Protein AF-A0A3C1DL23-F1 (afdb_monomer_lite)

Foldseek 3Di:
DCLVVQVVQVCVVVVADWAWDWADDPDPDIDIARIAGPVRQETEHEDEAEAADDDCSVVVQVVLLVSQLVSCVVVVNHAAEYEYAYPRHCCNQCDPDPNVVVCVVSRYHYHYDPDDPVSVVVSVVVVVVVVD

Sequence (132 aa):
MVEPLVLAQVARHVGLPLGPMKLPFGDASRVEVDGGAADFSIFVEVFAHQGSLRGGQVHKVARDALKLITLRRFHADARLILAFADSGAVTGVLGDAWLAEALRLWGVEVFVADLDDETRALLVSAQRRQYR

pLDDT: mean 86.86, std 11.76, range [46.72, 98.5]

Secondary structure (DSSP, 8-state):
--HHHHHHHHHHHHTS--EE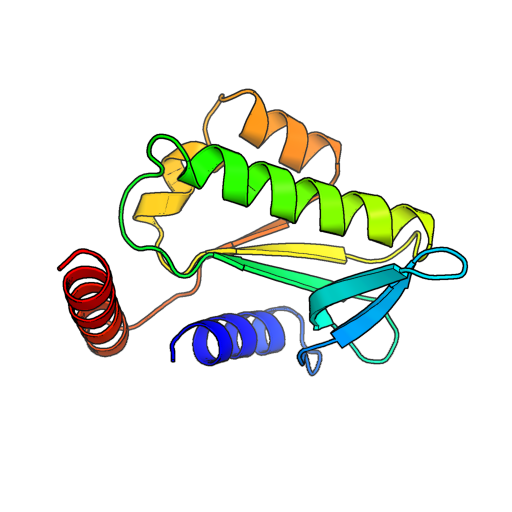EEEEETTTEEEEEEEE-TTSSEEEEEE---SS--THHHHHHHHHHHHHHHHTTTSTT-EEEEEES-HHHHHHHHSSSHHHHHHHHTTEEEEE----HHHHHHHHHHHHHHT-

Structure (mmCIF, N/CA/C/O backbone):
data_AF-A0A3C1DL23-F1
#
_entry.id   AF-A0A3C1DL23-F1
#
loop_
_atom_site.group_PDB
_atom_site.id
_atom_site.type_symbol
_atom_site.label_atom_id
_atom_site.label_alt_id
_atom_site.label_comp_id
_atom_site.label_asym_id
_atom_site.label_entity_id
_atom_site.label_seq_id
_atom_site.pdbx_PDB_ins_code
_atom_site.Cartn_x
_atom_site.Cartn_y
_atom_site.Cartn_z
_atom_site.occupancy
_atom_site.B_iso_or_equiv
_atom_site.auth_seq_id
_atom_site.auth_comp_id
_atom_site.auth_asym_id
_atom_site.auth_atom_id
_atom_site.pdbx_PDB_model_num
ATOM 1 N N . MET A 1 1 ? 3.390 -9.143 16.870 1.00 63.69 1 MET A N 1
ATOM 2 C CA . MET A 1 1 ? 3.729 -8.212 15.768 1.00 63.69 1 MET A CA 1
ATOM 3 C C . MET A 1 1 ? 2.511 -8.126 14.872 1.00 63.69 1 MET A C 1
ATOM 5 O O . MET A 1 1 ? 1.933 -9.172 14.616 1.00 63.69 1 MET A O 1
ATOM 9 N N . VAL A 1 2 ? 2.080 -6.933 14.466 1.00 75.19 2 VAL A N 1
ATOM 10 C CA . VAL A 1 2 ? 0.782 -6.758 13.782 1.00 75.19 2 VAL A CA 1
ATOM 11 C C . VAL A 1 2 ? 0.911 -6.650 12.269 1.00 75.19 2 VAL A C 1
ATOM 13 O O . VAL A 1 2 ? -0.000 -7.068 11.564 1.00 75.19 2 VAL A O 1
ATOM 16 N N . GLU A 1 3 ? 2.056 -6.197 11.758 1.00 86.81 3 GLU A N 1
ATOM 17 C CA . GLU A 1 3 ? 2.306 -6.152 10.312 1.00 86.81 3 GLU A CA 1
ATOM 18 C C . GLU A 1 3 ? 2.056 -7.512 9.627 1.00 86.81 3 GLU A C 1
ATOM 20 O O . GLU A 1 3 ? 1.324 -7.528 8.639 1.00 86.81 3 GLU A O 1
ATOM 25 N N . PRO A 1 4 ? 2.493 -8.669 10.181 1.00 89.88 4 PRO A N 1
ATOM 26 C CA . PRO A 1 4 ? 2.158 -9.972 9.601 1.00 89.88 4 PRO A CA 1
ATOM 27 C C . PRO A 1 4 ? 0.658 -10.301 9.608 1.00 89.88 4 PRO A C 1
ATOM 29 O O . PRO A 1 4 ? 0.184 -10.986 8.706 1.00 89.88 4 PRO A O 1
ATOM 32 N N . LEU A 1 5 ? -0.102 -9.825 10.603 1.00 90.12 5 LEU A N 1
ATOM 33 C CA . LEU A 1 5 ? -1.550 -10.056 10.681 1.00 90.12 5 LEU A CA 1
ATOM 34 C C . LEU A 1 5 ? -2.286 -9.253 9.610 1.00 90.12 5 LEU A C 1
ATOM 36 O O . LEU A 1 5 ? -3.131 -9.808 8.910 1.00 90.12 5 LEU A O 1
ATOM 40 N N . VAL A 1 6 ? -1.929 -7.975 9.452 1.00 92.25 6 VAL A N 1
ATOM 41 C CA . VAL A 1 6 ? -2.468 -7.106 8.397 1.00 92.25 6 VAL A CA 1
ATOM 42 C C . VAL A 1 6 ? -2.121 -7.674 7.026 1.00 92.25 6 VAL A C 1
ATOM 44 O O . VAL A 1 6 ? -3.014 -7.850 6.201 1.00 92.25 6 VAL A O 1
ATOM 47 N N . LEU A 1 7 ? -0.860 -8.053 6.803 1.00 95.25 7 LEU A N 1
ATOM 48 C CA . LEU A 1 7 ? -0.427 -8.637 5.537 1.00 95.25 7 LEU A CA 1
ATOM 49 C C . LEU A 1 7 ? -1.168 -9.942 5.218 1.00 95.25 7 LEU A C 1
ATOM 51 O O . LEU A 1 7 ? -1.570 -10.153 4.077 1.00 95.25 7 LEU A O 1
ATOM 55 N N . ALA A 1 8 ? -1.416 -10.791 6.219 1.00 94.19 8 ALA A N 1
ATOM 56 C CA . ALA A 1 8 ? -2.208 -12.003 6.037 1.00 94.19 8 ALA A CA 1
ATOM 57 C C . ALA A 1 8 ? -3.660 -11.701 5.628 1.00 94.19 8 ALA A C 1
ATOM 59 O O . ALA A 1 8 ? -4.255 -12.480 4.883 1.00 94.19 8 ALA A O 1
ATOM 60 N N . GLN A 1 9 ? -4.244 -10.588 6.085 1.00 94.38 9 GLN A N 1
ATOM 61 C CA . GLN A 1 9 ? -5.560 -10.159 5.607 1.00 94.38 9 GLN A CA 1
ATOM 62 C C . GLN A 1 9 ? -5.510 -9.692 4.153 1.00 94.38 9 GLN A C 1
ATOM 64 O O . GLN A 1 9 ? -6.363 -10.095 3.364 1.00 94.38 9 GLN A O 1
ATOM 69 N N . VAL A 1 10 ? -4.492 -8.905 3.786 1.00 96.50 10 VAL A N 1
ATOM 70 C CA . VAL A 1 10 ? -4.289 -8.463 2.398 1.00 96.50 10 VAL A CA 1
ATOM 71 C C . VAL A 1 10 ? -4.120 -9.675 1.482 1.00 96.50 10 VAL A C 1
ATOM 73 O O . VAL A 1 10 ? -4.800 -9.757 0.467 1.00 96.50 10 VAL A O 1
ATOM 76 N N . ALA A 1 11 ? -3.305 -10.660 1.874 1.00 97.31 11 ALA A N 1
ATOM 77 C CA . ALA A 1 11 ? -3.095 -11.899 1.123 1.00 97.31 11 ALA A CA 1
ATOM 78 C C . ALA A 1 11 ? -4.412 -12.652 0.861 1.00 97.31 11 ALA A C 1
ATOM 80 O O . ALA A 1 11 ? -4.674 -13.085 -0.261 1.00 97.31 11 ALA A O 1
ATOM 81 N N . ARG A 1 12 ? -5.290 -12.749 1.873 1.00 96.62 12 ARG A N 1
ATOM 82 C CA . ARG A 1 12 ? -6.635 -13.329 1.706 1.00 96.62 12 ARG A CA 1
ATOM 83 C C . ARG A 1 12 ? -7.512 -12.504 0.770 1.00 96.62 12 ARG A C 1
ATOM 85 O O . ARG A 1 12 ? -8.217 -13.083 -0.047 1.00 96.62 12 ARG A O 1
ATOM 92 N N . HIS A 1 13 ? -7.469 -11.179 0.885 1.00 95.88 13 HIS A N 1
ATOM 93 C CA . HIS A 1 13 ? -8.258 -10.277 0.050 1.00 95.88 13 HIS A CA 1
ATOM 94 C C . HIS A 1 13 ? -7.867 -10.363 -1.431 1.00 95.88 13 HIS A C 1
ATOM 96 O O . HIS A 1 13 ? -8.738 -10.378 -2.296 1.00 95.88 13 HIS A O 1
ATOM 102 N N . VAL A 1 14 ? -6.568 -10.445 -1.729 1.00 96.75 14 VAL A N 1
ATOM 103 C CA . VAL A 1 14 ? -6.066 -10.498 -3.111 1.00 96.75 14 VAL A CA 1
ATOM 104 C C . VAL A 1 14 ? -5.983 -11.915 -3.684 1.00 96.75 14 VAL A C 1
ATOM 106 O O . VAL A 1 14 ? -5.778 -12.064 -4.884 1.00 96.75 14 VAL A O 1
ATOM 109 N N . GLY A 1 15 ? -6.136 -12.948 -2.849 1.00 97.12 15 GLY A N 1
ATOM 110 C CA . GLY A 1 15 ? -6.114 -14.352 -3.268 1.00 97.12 15 GLY A CA 1
ATOM 111 C C . GLY A 1 15 ? -4.725 -14.899 -3.618 1.00 97.12 15 GLY A C 1
ATOM 112 O O . GLY A 1 15 ? -4.635 -15.933 -4.274 1.00 97.12 15 GLY A O 1
ATOM 113 N N . LEU A 1 16 ? -3.649 -14.232 -3.188 1.00 97.00 16 LEU A N 1
ATOM 114 C CA . LEU A 1 16 ? -2.264 -14.634 -3.452 1.00 97.00 16 LEU A CA 1
ATOM 115 C C . LEU A 1 16 ? -1.441 -14.669 -2.158 1.00 97.00 16 LEU A C 1
ATOM 117 O O . LEU A 1 16 ? -1.628 -13.811 -1.292 1.00 97.00 16 LEU A O 1
ATOM 121 N N . PRO A 1 17 ? -0.499 -15.621 -2.013 1.00 97.56 17 PRO A N 1
ATOM 122 C CA . PRO A 1 17 ? 0.479 -15.580 -0.935 1.00 97.56 17 PRO A CA 1
ATOM 123 C C . PRO A 1 17 ? 1.334 -14.318 -1.042 1.00 97.56 17 PRO A C 1
ATOM 125 O O . PRO A 1 17 ? 1.912 -14.039 -2.092 1.00 97.56 17 PRO A O 1
ATOM 128 N N . LEU A 1 18 ? 1.443 -13.588 0.065 1.00 98.25 18 LEU A N 1
ATOM 129 C CA . LEU A 1 18 ? 2.301 -12.416 0.180 1.00 98.25 18 LEU A CA 1
ATOM 130 C C . LEU A 1 18 ? 3.315 -12.643 1.294 1.00 98.25 18 LEU A C 1
ATOM 132 O O . LEU A 1 18 ? 2.977 -13.171 2.355 1.00 98.25 18 LEU A O 1
ATOM 136 N N . GLY A 1 19 ? 4.548 -12.212 1.063 1.00 97.31 19 GLY A N 1
ATOM 137 C CA . GLY A 1 19 ? 5.593 -12.221 2.079 1.00 97.31 19 GLY A CA 1
ATOM 138 C C . GLY A 1 19 ? 6.565 -11.059 1.907 1.00 97.31 19 GLY A C 1
ATOM 139 O O . GLY A 1 19 ? 6.562 -10.427 0.848 1.00 97.31 19 GLY A O 1
ATOM 140 N N . PRO A 1 20 ? 7.400 -10.776 2.922 1.00 97.38 20 PRO A N 1
ATOM 141 C CA . PRO A 1 20 ? 8.419 -9.742 2.826 1.00 97.38 20 PRO A CA 1
ATOM 142 C C . PRO A 1 20 ? 9.319 -9.982 1.621 1.00 97.38 20 PRO A C 1
ATOM 144 O O . PRO A 1 20 ? 9.749 -11.111 1.368 1.00 97.38 20 PRO A O 1
ATOM 147 N N . MET A 1 21 ? 9.630 -8.917 0.894 1.00 96.69 21 MET A N 1
ATOM 148 C CA . MET A 1 21 ? 10.392 -9.023 -0.341 1.00 96.69 21 MET A CA 1
ATOM 149 C C . MET A 1 21 ? 11.446 -7.931 -0.422 1.00 96.69 21 MET A C 1
ATOM 151 O O . MET A 1 21 ? 11.189 -6.770 -0.119 1.00 96.69 21 MET A O 1
ATOM 155 N N . LYS A 1 22 ? 12.648 -8.315 -0.860 1.00 95.69 22 LYS A N 1
ATOM 156 C CA . LYS A 1 22 ? 13.754 -7.394 -1.129 1.00 95.69 22 LYS A CA 1
ATOM 157 C C . LYS A 1 22 ? 14.066 -7.433 -2.614 1.00 95.69 22 LYS A C 1
ATOM 159 O O . LYS A 1 22 ? 14.458 -8.479 -3.126 1.00 95.69 22 LYS A O 1
ATOM 164 N N . LEU A 1 23 ? 13.915 -6.298 -3.281 1.00 92.75 23 LEU A N 1
ATOM 165 C CA . LEU A 1 23 ? 14.164 -6.149 -4.707 1.00 92.75 23 LEU A CA 1
ATOM 166 C C . LEU A 1 23 ? 15.447 -5.342 -4.934 1.00 92.75 23 LEU A C 1
ATOM 168 O O . LEU A 1 23 ? 15.710 -4.395 -4.184 1.00 92.75 23 LEU A O 1
ATOM 172 N N . PRO A 1 24 ? 16.260 -5.687 -5.944 1.00 90.06 24 PRO A N 1
ATOM 173 C CA . PRO A 1 24 ? 17.345 -4.818 -6.377 1.00 90.06 24 PRO A CA 1
ATOM 174 C C . PRO A 1 24 ? 16.779 -3.492 -6.904 1.00 90.06 24 PRO A C 1
ATOM 176 O O . PRO A 1 24 ? 15.741 -3.460 -7.560 1.00 90.06 24 PRO A O 1
ATOM 179 N N . PHE A 1 25 ? 17.471 -2.394 -6.616 1.00 86.50 25 PHE A N 1
ATOM 180 C CA . PHE A 1 25 ? 17.144 -1.060 -7.107 1.00 86.50 25 PHE A CA 1
ATOM 181 C C . PHE A 1 25 ? 18.426 -0.406 -7.632 1.00 86.50 25 PHE A C 1
ATOM 183 O O . PHE A 1 25 ? 19.330 -0.069 -6.864 1.00 86.50 25 PHE A O 1
ATOM 190 N N . GLY A 1 26 ? 18.538 -0.283 -8.955 1.00 82.44 26 GLY A N 1
ATOM 191 C CA . GLY A 1 26 ? 19.810 0.049 -9.603 1.00 82.44 26 GLY A CA 1
ATOM 192 C C . GLY A 1 26 ? 20.919 -0.959 -9.268 1.00 82.44 26 GLY A C 1
ATOM 193 O O . GLY A 1 26 ? 20.646 -2.096 -8.885 1.00 82.44 26 GLY A O 1
ATOM 194 N N . ASP A 1 27 ? 22.172 -0.523 -9.383 1.00 81.69 27 ASP A N 1
ATOM 195 C CA . ASP A 1 27 ? 23.323 -1.434 -9.305 1.00 81.69 27 ASP A CA 1
ATOM 196 C C . ASP A 1 27 ? 23.747 -1.781 -7.869 1.00 81.69 27 ASP A C 1
ATOM 198 O O . ASP A 1 27 ? 24.303 -2.849 -7.621 1.00 81.69 27 ASP A O 1
ATOM 202 N N . ALA A 1 28 ? 23.496 -0.887 -6.907 1.00 85.38 28 ALA A N 1
ATOM 203 C CA . ALA A 1 28 ? 24.050 -0.998 -5.553 1.00 85.38 28 ALA A CA 1
ATOM 204 C C . ALA A 1 28 ? 23.026 -0.832 -4.423 1.00 85.38 28 ALA A C 1
ATOM 206 O O . ALA A 1 28 ? 23.400 -0.878 -3.251 1.00 85.38 28 ALA A O 1
ATOM 207 N N . SER A 1 29 ? 21.743 -0.632 -4.735 1.00 90.56 29 SER A N 1
ATOM 208 C CA . SER A 1 29 ? 20.721 -0.413 -3.711 1.00 90.56 29 SER A CA 1
ATOM 209 C C . SER A 1 29 ? 19.594 -1.434 -3.786 1.00 90.56 29 SER A C 1
ATOM 211 O O . SER A 1 29 ? 19.532 -2.268 -4.691 1.00 90.56 29 SER A O 1
ATOM 213 N N . ARG A 1 30 ? 18.748 -1.442 -2.757 1.00 92.19 30 ARG A N 1
ATOM 214 C CA . ARG A 1 30 ? 17.629 -2.372 -2.626 1.00 92.19 30 ARG A CA 1
ATOM 215 C C . ARG A 1 30 ? 16.420 -1.642 -2.074 1.00 92.19 30 ARG A C 1
ATOM 217 O O . ARG A 1 30 ? 16.564 -0.730 -1.262 1.00 92.19 30 ARG A O 1
ATOM 224 N N . VAL A 1 31 ? 15.246 -2.087 -2.491 1.00 93.50 31 VAL A N 1
ATOM 225 C CA . VAL A 1 31 ? 13.966 -1.686 -1.912 1.00 93.50 31 VAL A CA 1
ATOM 226 C C . VAL A 1 31 ? 13.377 -2.899 -1.212 1.00 93.50 31 VAL A C 1
ATOM 228 O O . VAL A 1 31 ? 13.328 -3.989 -1.776 1.00 93.50 31 VAL A O 1
ATOM 231 N N . GLU A 1 32 ? 12.955 -2.714 0.032 1.00 96.19 32 GLU A N 1
ATOM 232 C CA . GLU A 1 32 ? 12.253 -3.739 0.801 1.00 96.19 32 GLU A CA 1
ATOM 233 C C . GLU A 1 32 ? 10.783 -3.358 0.880 1.00 96.19 32 GLU A C 1
ATOM 235 O O . GLU A 1 32 ? 10.486 -2.199 1.168 1.00 96.19 32 GLU A O 1
ATOM 240 N N . VAL A 1 33 ? 9.891 -4.309 0.624 1.00 97.06 33 VAL A N 1
ATOM 241 C CA . VAL A 1 33 ? 8.450 -4.157 0.836 1.00 97.06 33 VAL A CA 1
ATOM 242 C C . VAL A 1 33 ? 7.979 -5.122 1.908 1.00 97.06 33 VAL A C 1
ATOM 244 O O . VAL A 1 33 ? 8.502 -6.238 2.025 1.00 97.06 33 VAL A O 1
ATOM 247 N N . ASP A 1 34 ? 6.978 -4.699 2.674 1.00 97.56 34 ASP A N 1
ATOM 248 C CA . ASP A 1 34 ? 6.405 -5.519 3.744 1.00 97.56 34 ASP A CA 1
ATOM 249 C C . ASP A 1 34 ? 5.722 -6.768 3.177 1.00 97.56 34 ASP A C 1
ATOM 251 O O . ASP A 1 34 ? 5.759 -7.835 3.791 1.00 97.56 34 ASP A O 1
ATOM 255 N N . GLY A 1 35 ? 5.147 -6.649 1.976 1.00 97.94 35 GLY A N 1
ATOM 256 C CA . GLY A 1 35 ? 4.550 -7.752 1.239 1.00 97.94 35 GLY A CA 1
ATOM 257 C C . GLY A 1 35 ? 4.767 -7.666 -0.266 1.00 97.94 35 GLY A C 1
ATOM 258 O O . GLY A 1 35 ? 4.601 -6.611 -0.870 1.00 97.94 35 GLY A O 1
ATOM 259 N N . GLY A 1 36 ? 5.069 -8.799 -0.890 1.00 98.12 36 GLY A N 1
ATOM 260 C CA . GLY A 1 36 ? 5.069 -8.965 -2.337 1.00 98.12 36 GLY A CA 1
ATOM 261 C C . GLY A 1 36 ? 4.608 -10.361 -2.744 1.00 98.12 36 GLY A C 1
ATOM 262 O O . GLY A 1 36 ? 4.876 -11.335 -2.035 1.00 98.12 36 GLY A O 1
ATOM 263 N N . ALA A 1 37 ? 3.912 -10.455 -3.877 1.00 98.12 37 ALA A N 1
ATOM 264 C CA . ALA A 1 37 ? 3.602 -11.733 -4.518 1.00 98.12 37 ALA A CA 1
ATOM 265 C C . ALA A 1 37 ? 4.832 -12.245 -5.280 1.00 98.12 37 ALA A C 1
ATOM 267 O O . ALA A 1 37 ? 5.548 -11.453 -5.887 1.00 98.12 37 ALA A O 1
ATOM 268 N N . ALA A 1 38 ? 5.089 -13.555 -5.275 1.00 97.19 38 ALA A N 1
ATOM 269 C CA . ALA A 1 38 ? 6.310 -14.129 -5.862 1.00 97.19 38 ALA A CA 1
ATOM 270 C C . ALA A 1 38 ? 6.483 -13.851 -7.371 1.00 97.19 38 ALA A C 1
ATOM 272 O O . ALA A 1 38 ? 7.603 -13.878 -7.874 1.00 97.19 38 ALA A O 1
ATOM 273 N N . ASP A 1 39 ? 5.387 -13.580 -8.077 1.00 96.38 39 ASP A N 1
ATOM 274 C CA . ASP A 1 39 ? 5.347 -13.205 -9.494 1.00 96.38 39 ASP A CA 1
ATOM 275 C C . ASP A 1 39 ? 5.455 -11.685 -9.731 1.00 96.38 39 ASP A C 1
ATOM 277 O O . ASP A 1 39 ? 5.345 -11.228 -10.866 1.00 96.38 39 ASP A O 1
ATOM 281 N N . PHE A 1 40 ? 5.678 -10.899 -8.673 1.00 96.88 40 PHE A N 1
ATOM 282 C CA . PHE A 1 40 ? 5.756 -9.435 -8.683 1.00 96.88 40 PHE A CA 1
ATOM 283 C C . PHE A 1 40 ? 4.474 -8.726 -9.152 1.00 96.88 40 PHE A C 1
ATOM 285 O O . PHE A 1 40 ? 4.513 -7.547 -9.504 1.00 96.88 40 PHE A O 1
ATOM 292 N N . SER A 1 41 ? 3.328 -9.414 -9.125 1.00 97.81 41 SER A N 1
ATOM 293 C CA . SER A 1 41 ? 2.029 -8.840 -9.503 1.00 97.81 41 SER A CA 1
ATOM 294 C C . SER A 1 41 ? 1.433 -7.911 -8.438 1.00 97.81 41 SER A C 1
ATOM 296 O O . SER A 1 41 ? 0.534 -7.125 -8.738 1.00 97.81 41 SER A O 1
ATOM 298 N N . ILE A 1 42 ? 1.912 -7.986 -7.191 1.00 98.44 42 ILE A N 1
ATOM 299 C CA . ILE A 1 42 ? 1.403 -7.212 -6.051 1.00 98.44 42 ILE A CA 1
ATOM 300 C C . ILE A 1 42 ? 2.564 -6.763 -5.167 1.00 98.44 42 ILE A C 1
ATOM 302 O O . ILE A 1 42 ? 3.407 -7.583 -4.800 1.00 98.44 42 ILE A O 1
ATOM 306 N N . PHE A 1 43 ? 2.545 -5.493 -4.757 1.00 98.50 43 PHE A N 1
ATOM 307 C CA . PHE A 1 43 ? 3.407 -4.937 -3.714 1.00 98.50 43 PHE A CA 1
ATOM 308 C C . PHE A 1 43 ? 2.585 -4.243 -2.629 1.00 98.50 43 PHE A C 1
ATOM 310 O O . PHE A 1 43 ? 1.620 -3.535 -2.923 1.00 98.50 43 PHE A O 1
ATOM 317 N N . VAL A 1 44 ? 2.986 -4.434 -1.373 1.00 98.38 44 VAL A N 1
ATOM 318 C CA . VAL A 1 44 ? 2.264 -3.976 -0.186 1.00 98.38 44 VAL A CA 1
ATOM 319 C C . VAL A 1 44 ? 3.213 -3.318 0.808 1.00 98.38 44 VAL A C 1
ATOM 321 O O . VAL A 1 44 ? 4.242 -3.890 1.166 1.00 98.38 44 VAL A O 1
ATOM 324 N N . GLU A 1 45 ? 2.815 -2.155 1.310 1.00 97.75 45 GLU A N 1
ATOM 325 C CA . GLU A 1 45 ? 3.394 -1.524 2.501 1.00 97.75 45 GLU A CA 1
ATOM 326 C C . GLU A 1 45 ? 2.339 -1.490 3.610 1.00 97.75 45 GLU A C 1
ATOM 328 O O . GLU A 1 45 ? 1.176 -1.152 3.366 1.00 97.75 45 GLU A O 1
ATOM 333 N N . VAL A 1 46 ? 2.735 -1.842 4.831 1.00 95.50 46 VAL A N 1
ATOM 334 C CA . VAL A 1 46 ? 1.851 -1.927 5.990 1.00 95.50 46 VAL A CA 1
ATOM 335 C C . VAL A 1 46 ? 2.090 -0.755 6.936 1.00 95.50 46 VAL A C 1
ATOM 337 O O . VAL A 1 46 ? 3.164 -0.540 7.495 1.00 95.50 46 VAL A O 1
ATOM 340 N N . PHE A 1 47 ? 1.020 -0.023 7.215 1.00 91.44 47 PHE A N 1
ATOM 341 C CA . PHE A 1 47 ? 0.982 1.031 8.207 1.00 91.44 47 PHE A CA 1
ATOM 342 C C . PHE A 1 47 ? 0.245 0.554 9.468 1.00 91.44 47 PHE A C 1
ATOM 344 O O . PHE A 1 47 ? -0.980 0.626 9.584 1.00 91.44 47 PHE A O 1
ATOM 351 N N . ALA A 1 48 ? 1.012 0.057 10.443 1.00 83.69 48 ALA A N 1
ATOM 352 C CA . ALA A 1 48 ? 0.482 -0.558 11.664 1.00 83.69 48 ALA A CA 1
ATOM 353 C C . ALA A 1 48 ? 0.106 0.423 12.800 1.00 83.69 48 ALA A C 1
ATOM 355 O O . ALA A 1 48 ? -0.179 -0.011 13.917 1.00 83.69 48 ALA A O 1
ATOM 356 N N . HIS A 1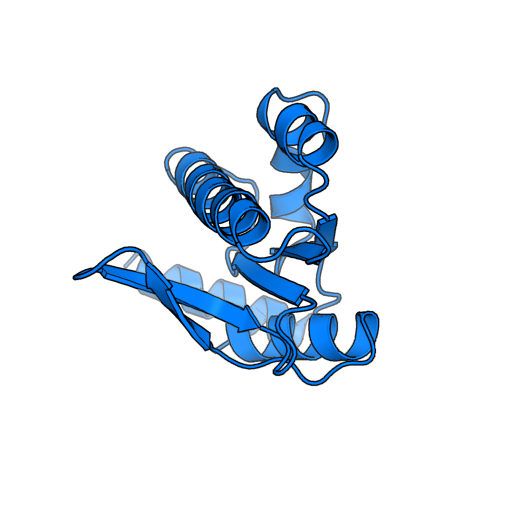 49 ? 0.122 1.736 12.560 1.00 82.50 49 HIS A N 1
ATOM 357 C CA . HIS A 1 49 ? -0.187 2.732 13.592 1.00 82.50 49 HIS A CA 1
ATOM 358 C C . HIS A 1 49 ? -1.695 2.828 13.862 1.00 82.50 49 HIS A C 1
ATOM 360 O O . HIS A 1 49 ? -2.495 2.754 12.930 1.00 82.50 49 HIS A O 1
ATOM 366 N N . GLN A 1 50 ? -2.067 3.050 15.125 1.00 77.00 50 GLN A N 1
ATOM 367 C CA . GLN A 1 50 ? -3.448 3.304 15.542 1.00 77.00 50 GLN A CA 1
ATOM 368 C C . GLN A 1 50 ? -3.683 4.799 15.796 1.00 77.00 50 GLN A C 1
ATOM 370 O O . GLN A 1 50 ? -2.840 5.479 16.389 1.00 77.00 50 GLN A O 1
ATOM 375 N N . GLY A 1 51 ? -4.861 5.286 15.412 1.00 72.19 51 GLY A N 1
ATOM 376 C CA . GLY A 1 51 ? -5.294 6.675 15.512 1.00 72.19 51 GLY A CA 1
ATOM 377 C C . GLY A 1 51 ? -4.991 7.511 14.266 1.00 72.19 51 GLY A C 1
ATOM 378 O O . GLY A 1 51 ? -4.321 7.077 13.330 1.00 72.19 51 GLY A O 1
ATOM 379 N N . SER A 1 52 ? -5.503 8.745 14.253 1.00 73.25 52 SER A N 1
ATOM 380 C CA . SER A 1 52 ? -5.349 9.660 13.117 1.00 73.25 52 SER A CA 1
ATOM 381 C C . SER A 1 52 ? -3.885 9.959 12.799 1.00 73.25 52 SER A C 1
ATOM 383 O O . SER A 1 52 ? -3.071 10.180 13.699 1.00 73.25 52 SER A O 1
ATOM 385 N N . LEU A 1 53 ? -3.573 10.067 11.506 1.00 76.56 53 LEU A N 1
ATOM 386 C CA . LEU A 1 53 ? -2.255 10.483 11.034 1.00 76.56 53 LEU A CA 1
ATOM 387 C C . LEU A 1 53 ? -1.918 11.888 11.550 1.00 76.56 53 LEU A C 1
ATOM 389 O O . LEU A 1 53 ? -2.674 12.838 11.347 1.00 76.56 53 LEU A O 1
ATOM 393 N N . ARG A 1 54 ? -0.764 12.034 12.208 1.00 74.88 54 ARG A N 1
ATOM 394 C CA . ARG A 1 54 ? -0.250 13.326 12.686 1.00 74.88 54 ARG A CA 1
ATOM 395 C C . ARG A 1 54 ? 1.233 13.471 12.373 1.00 74.88 54 ARG A C 1
ATOM 397 O O . ARG A 1 54 ? 1.999 12.518 12.526 1.00 74.88 54 ARG A O 1
ATOM 404 N N . GLY A 1 55 ? 1.633 14.680 11.974 1.00 79.25 55 GLY A N 1
ATOM 405 C CA . GLY A 1 55 ? 3.032 15.052 11.744 1.00 79.25 55 GLY A CA 1
ATOM 406 C C . GLY A 1 55 ? 3.773 14.052 10.851 1.00 79.25 55 GLY A C 1
ATOM 407 O O . GLY A 1 55 ? 3.340 13.762 9.737 1.00 79.25 55 GLY A O 1
ATOM 408 N N . GLY A 1 56 ? 4.860 13.477 11.374 1.00 79.81 56 GLY A N 1
ATOM 409 C CA . GLY A 1 56 ? 5.727 12.535 10.658 1.00 79.81 56 GLY A CA 1
ATOM 410 C C . GLY A 1 56 ? 5.037 11.290 10.087 1.00 79.81 56 GLY A C 1
ATOM 411 O O . GLY A 1 56 ? 5.561 10.694 9.150 1.00 79.81 56 GLY A O 1
ATOM 412 N N . GLN A 1 57 ? 3.851 10.919 10.578 1.00 84.12 57 GLN A N 1
ATOM 413 C CA . GLN A 1 57 ? 3.123 9.761 10.052 1.00 84.12 57 GLN A CA 1
ATOM 414 C C . GLN A 1 57 ? 2.625 9.971 8.619 1.00 84.12 57 GLN A C 1
ATOM 416 O O . GLN A 1 57 ? 2.656 9.041 7.819 1.00 84.12 57 GLN A O 1
ATOM 421 N N . VAL A 1 58 ? 2.249 11.203 8.257 1.00 84.75 58 VAL A N 1
ATOM 422 C CA . VAL A 1 58 ? 1.870 11.535 6.873 1.00 84.75 58 VAL A CA 1
ATOM 423 C C . VAL A 1 58 ? 3.077 11.380 5.944 1.00 84.75 58 VAL A C 1
ATOM 425 O O . VAL A 1 58 ? 2.958 10.826 4.854 1.00 84.75 58 VAL A O 1
ATOM 428 N N . HIS A 1 59 ? 4.262 11.803 6.396 1.00 87.31 59 HIS A N 1
ATOM 429 C CA . HIS A 1 59 ? 5.501 11.637 5.635 1.00 87.31 59 HIS A CA 1
ATOM 430 C C . HIS A 1 59 ? 5.892 10.169 5.471 1.00 87.31 59 HIS A C 1
ATOM 432 O O . HIS A 1 59 ? 6.380 9.798 4.406 1.00 87.31 59 HIS A O 1
ATOM 438 N N . LYS A 1 60 ? 5.645 9.326 6.484 1.00 88.94 60 LYS A N 1
ATOM 439 C CA . LYS A 1 60 ? 5.847 7.879 6.361 1.00 88.94 60 LYS A CA 1
ATOM 440 C C . LYS A 1 60 ? 4.965 7.302 5.254 1.00 88.94 60 LYS A C 1
ATOM 442 O O . LYS A 1 60 ? 5.499 6.700 4.332 1.00 88.94 60 LYS A O 1
ATOM 447 N N . VAL A 1 61 ? 3.658 7.566 5.287 1.00 90.69 61 VAL A N 1
ATOM 448 C CA . VAL A 1 61 ? 2.733 7.065 4.257 1.00 90.69 61 VAL A CA 1
ATOM 449 C C . VAL A 1 61 ? 3.126 7.558 2.861 1.00 90.69 61 VAL A C 1
ATOM 451 O O . VAL A 1 61 ? 3.153 6.773 1.920 1.00 90.69 61 VAL A O 1
ATOM 454 N N . ALA A 1 62 ? 3.498 8.834 2.717 1.00 91.56 62 ALA A N 1
ATOM 455 C CA . ALA A 1 62 ? 3.951 9.376 1.435 1.00 91.56 62 ALA A CA 1
ATOM 456 C C . ALA A 1 62 ? 5.250 8.716 0.931 1.00 91.56 62 ALA A C 1
ATOM 458 O O . ALA A 1 62 ? 5.392 8.461 -0.264 1.00 91.56 62 ALA A O 1
ATOM 459 N N . ARG A 1 63 ? 6.196 8.411 1.828 1.00 94.31 63 ARG A N 1
ATOM 460 C CA . ARG A 1 63 ? 7.434 7.693 1.490 1.00 94.31 63 ARG A CA 1
ATOM 461 C C . ARG A 1 63 ? 7.149 6.256 1.057 1.00 94.31 63 ARG A C 1
ATOM 463 O O . ARG A 1 63 ? 7.738 5.785 0.087 1.00 94.31 63 ARG A O 1
ATOM 470 N N . ASP A 1 64 ? 6.258 5.576 1.763 1.00 95.88 64 ASP A N 1
ATOM 471 C CA . ASP A 1 64 ? 5.889 4.195 1.465 1.00 95.88 64 ASP A CA 1
ATOM 472 C C . ASP A 1 64 ? 5.114 4.139 0.125 1.00 95.88 64 ASP A C 1
ATOM 474 O O . ASP A 1 64 ? 5.406 3.306 -0.732 1.00 95.88 64 ASP A O 1
ATOM 478 N N . ALA A 1 65 ? 4.259 5.130 -0.159 1.00 95.88 65 ALA A N 1
ATOM 479 C CA . ALA A 1 65 ? 3.650 5.321 -1.479 1.00 95.88 65 ALA A CA 1
ATOM 480 C C . ALA A 1 65 ? 4.697 5.549 -2.584 1.00 95.88 65 ALA A C 1
ATOM 482 O O . ALA A 1 65 ? 4.624 4.918 -3.639 1.00 95.88 65 ALA A O 1
ATOM 483 N N . LEU A 1 66 ? 5.692 6.416 -2.342 1.00 96.38 66 LEU A N 1
ATOM 484 C CA . LEU A 1 66 ? 6.780 6.685 -3.287 1.00 96.38 66 LEU A CA 1
ATOM 485 C C . LEU A 1 66 ? 7.550 5.404 -3.643 1.00 96.38 66 LEU A C 1
ATOM 487 O O . LEU A 1 66 ? 7.862 5.190 -4.817 1.00 96.38 66 LEU A O 1
ATOM 491 N N . LYS A 1 67 ? 7.823 4.536 -2.659 1.00 95.75 67 LYS A N 1
ATOM 492 C CA . LYS A 1 67 ? 8.424 3.214 -2.901 1.00 95.75 67 LYS A CA 1
ATOM 493 C C . LYS A 1 67 ? 7.571 2.390 -3.866 1.00 95.75 67 LYS A C 1
ATOM 495 O O . LYS A 1 67 ? 8.084 1.946 -4.891 1.00 95.75 67 LYS A O 1
ATOM 500 N N . LEU A 1 68 ? 6.278 2.232 -3.575 1.00 97.62 68 LEU A N 1
ATOM 501 C CA . LEU A 1 68 ? 5.364 1.418 -4.383 1.00 97.62 68 LEU A CA 1
ATOM 502 C C . LEU A 1 68 ? 5.258 1.915 -5.834 1.00 97.62 68 LEU A C 1
ATOM 504 O O . LEU A 1 68 ? 5.442 1.136 -6.770 1.00 97.62 68 LEU A O 1
ATOM 508 N N . ILE A 1 69 ? 5.031 3.215 -6.046 1.00 97.31 69 ILE A N 1
ATOM 509 C CA . ILE A 1 69 ? 4.899 3.765 -7.409 1.00 97.31 69 ILE A CA 1
ATOM 510 C C . ILE A 1 69 ? 6.208 3.663 -8.199 1.00 97.31 69 ILE A C 1
ATOM 512 O O . ILE A 1 69 ? 6.183 3.502 -9.419 1.00 97.31 69 ILE A O 1
ATOM 516 N N . THR A 1 70 ? 7.350 3.711 -7.507 1.00 96.19 70 THR A N 1
ATOM 517 C CA . THR A 1 70 ? 8.666 3.511 -8.117 1.00 96.19 70 THR A CA 1
ATOM 518 C C . THR A 1 70 ? 8.834 2.063 -8.566 1.00 96.19 70 THR A C 1
ATOM 520 O O . THR A 1 70 ? 9.267 1.834 -9.692 1.00 96.19 70 THR A O 1
ATOM 523 N N . LEU A 1 71 ? 8.429 1.082 -7.752 1.00 95.31 71 LEU A N 1
ATOM 524 C CA . LEU A 1 71 ? 8.465 -0.335 -8.136 1.00 95.31 71 LEU A CA 1
ATOM 525 C C . LEU A 1 71 ? 7.593 -0.626 -9.361 1.00 95.31 71 LEU A C 1
ATOM 527 O O . LEU A 1 71 ? 8.020 -1.367 -10.247 1.00 95.31 71 LEU A O 1
ATOM 531 N N . ARG A 1 72 ? 6.434 0.033 -9.497 1.00 96.00 72 ARG A N 1
ATOM 532 C CA . ARG A 1 72 ? 5.596 -0.103 -10.703 1.00 96.00 72 ARG A CA 1
ATOM 533 C C . ARG A 1 72 ? 6.290 0.363 -11.986 1.00 96.00 72 ARG A C 1
ATOM 535 O O . ARG A 1 72 ? 5.906 -0.037 -13.077 1.00 96.00 72 ARG A O 1
ATOM 542 N N . ARG A 1 73 ? 7.344 1.184 -11.904 1.00 94.88 73 ARG A N 1
ATOM 543 C CA . ARG A 1 73 ? 8.150 1.540 -13.089 1.00 94.88 73 ARG A CA 1
ATOM 544 C C . ARG A 1 73 ? 8.935 0.352 -13.648 1.00 94.88 73 ARG A C 1
ATOM 546 O O . ARG A 1 73 ? 9.255 0.376 -14.831 1.00 94.88 73 ARG A O 1
ATOM 553 N N . PHE A 1 74 ? 9.205 -0.659 -12.825 1.00 93.62 74 PHE A N 1
ATOM 554 C CA . PHE A 1 74 ? 9.882 -1.902 -13.207 1.00 93.62 74 PHE A CA 1
ATOM 555 C C . PHE A 1 74 ? 8.900 -3.066 -13.396 1.00 93.62 74 PHE A C 1
ATOM 557 O O . PHE A 1 74 ? 9.177 -3.984 -14.161 1.00 93.62 74 PHE A O 1
ATOM 564 N N . HIS A 1 75 ? 7.735 -2.996 -12.749 1.00 94.38 75 HIS A N 1
ATOM 565 C CA . HIS A 1 75 ? 6.662 -3.985 -12.825 1.00 94.38 75 HIS A CA 1
ATOM 566 C C . HIS A 1 75 ? 5.354 -3.279 -13.202 1.00 94.38 75 HIS A C 1
ATOM 568 O O . HIS A 1 75 ? 4.559 -2.929 -12.332 1.00 94.38 75 HIS A O 1
ATOM 574 N N . ALA A 1 76 ? 5.171 -2.999 -14.496 1.00 93.94 76 ALA A N 1
ATOM 575 C CA . ALA A 1 76 ? 4.140 -2.081 -14.997 1.00 93.94 76 ALA A CA 1
ATOM 576 C C . ALA A 1 76 ? 2.712 -2.436 -14.549 1.00 93.94 76 ALA A C 1
ATOM 578 O O . ALA A 1 76 ? 1.934 -1.536 -14.230 1.00 93.94 76 ALA A O 1
ATOM 579 N N . ASP A 1 77 ? 2.415 -3.732 -14.466 1.00 95.62 77 ASP A N 1
ATOM 580 C CA . ASP A 1 77 ? 1.086 -4.256 -14.139 1.00 95.62 77 ASP A CA 1
ATOM 581 C C . ASP A 1 77 ? 0.903 -4.559 -12.643 1.00 95.62 77 ASP A C 1
ATOM 583 O O . ASP A 1 77 ? -0.129 -5.092 -12.236 1.00 95.62 77 ASP A O 1
ATOM 587 N N . ALA A 1 78 ? 1.895 -4.232 -11.806 1.00 97.81 78 ALA A N 1
ATOM 588 C CA . ALA A 1 78 ? 1.821 -4.515 -10.382 1.00 97.81 78 ALA A CA 1
ATOM 589 C C . ALA A 1 78 ? 0.728 -3.679 -9.701 1.00 97.81 78 ALA A C 1
ATOM 591 O O . ALA A 1 78 ? 0.700 -2.445 -9.798 1.00 97.81 78 ALA A O 1
ATOM 592 N N . ARG A 1 79 ? -0.127 -4.359 -8.935 1.00 98.25 79 ARG A N 1
ATOM 593 C CA . ARG A 1 79 ? -1.056 -3.730 -7.994 1.00 98.25 79 ARG A CA 1
ATOM 594 C C . ARG A 1 79 ? -0.284 -3.214 -6.787 1.00 98.25 79 ARG A C 1
ATOM 596 O O . ARG A 1 79 ? 0.575 -3.905 -6.239 1.00 98.25 79 ARG A O 1
ATOM 603 N N . LEU A 1 80 ? -0.600 -1.995 -6.369 1.00 98.50 80 LEU A N 1
ATOM 604 C CA . LEU A 1 80 ? 0.091 -1.297 -5.290 1.00 98.50 80 LEU A CA 1
ATOM 605 C C . LEU A 1 80 ? -0.877 -1.120 -4.131 1.00 98.50 80 LEU A C 1
ATOM 607 O O . LEU A 1 80 ? -1.922 -0.512 -4.328 1.00 98.50 80 LEU A O 1
ATOM 611 N N . ILE A 1 81 ? -0.543 -1.620 -2.944 1.00 98.06 81 ILE A N 1
ATOM 612 C CA . ILE A 1 81 ? -1.454 -1.594 -1.796 1.00 98.06 81 ILE A CA 1
ATOM 613 C C . ILE A 1 81 ? -0.774 -0.935 -0.594 1.00 98.06 81 ILE A C 1
ATOM 615 O O . ILE A 1 81 ? 0.276 -1.377 -0.133 1.00 98.06 81 ILE A O 1
ATOM 619 N N . LEU A 1 82 ? -1.403 0.097 -0.040 1.00 96.38 82 LEU A N 1
ATOM 620 C CA . LEU A 1 82 ? -1.111 0.609 1.297 1.00 96.38 82 LEU A CA 1
ATOM 621 C C . LEU A 1 82 ? -2.126 0.028 2.278 1.00 96.38 82 LEU A C 1
ATOM 623 O O . LEU A 1 82 ? -3.314 0.345 2.215 1.00 96.38 82 LEU A O 1
ATOM 627 N N . ALA A 1 83 ? -1.658 -0.827 3.182 1.00 95.31 83 ALA A N 1
ATOM 628 C CA . ALA A 1 83 ? -2.503 -1.541 4.126 1.00 95.31 83 ALA A CA 1
ATOM 629 C C . ALA A 1 83 ? -2.435 -0.915 5.523 1.00 95.31 83 ALA A C 1
ATOM 631 O O . ALA A 1 83 ? -1.371 -0.828 6.127 1.00 95.31 83 ALA A O 1
ATOM 632 N N . PHE A 1 84 ? -3.576 -0.514 6.071 1.00 92.19 84 PHE A N 1
ATOM 633 C CA . PHE A 1 84 ? -3.695 0.148 7.365 1.00 92.19 84 PHE A CA 1
ATOM 634 C C . PHE A 1 84 ? -4.252 -0.813 8.412 1.00 92.19 84 PHE A C 1
ATOM 636 O O . PHE A 1 84 ? -5.223 -1.525 8.163 1.00 92.19 84 PHE A O 1
ATOM 643 N N . ALA A 1 85 ? -3.671 -0.793 9.610 1.00 87.06 85 ALA A N 1
ATOM 644 C CA . ALA A 1 85 ? -4.182 -1.552 10.753 1.00 87.06 85 ALA A CA 1
ATOM 645 C C . ALA A 1 85 ? -5.363 -0.870 11.471 1.00 87.06 85 ALA A C 1
ATOM 647 O O . ALA A 1 85 ? -5.928 -1.445 12.398 1.00 87.06 85 ALA A O 1
ATOM 648 N N . ASP A 1 86 ? -5.696 0.373 11.118 1.00 79.38 86 ASP A N 1
ATOM 649 C CA . ASP A 1 86 ? -6.748 1.147 11.776 1.00 79.38 86 ASP A CA 1
ATOM 650 C C . ASP A 1 86 ? -7.557 1.975 10.778 1.00 79.38 86 ASP A C 1
ATOM 652 O O . ASP A 1 86 ? -6.990 2.769 10.027 1.00 79.38 86 ASP A O 1
ATOM 656 N N . SER A 1 87 ? -8.885 1.882 10.846 1.00 66.81 87 SER A N 1
ATOM 657 C CA . SER A 1 87 ? -9.797 2.774 10.125 1.00 66.81 87 SER A CA 1
ATOM 658 C C . SER A 1 87 ? -9.654 4.237 10.569 1.00 66.81 87 SER A C 1
ATOM 660 O O . SER A 1 87 ? -9.846 5.149 9.765 1.00 66.81 87 SER A O 1
ATOM 662 N N . GLY A 1 88 ? -9.238 4.492 11.814 1.00 65.88 88 GLY A N 1
ATOM 663 C CA . GLY A 1 88 ? -8.970 5.839 12.327 1.00 65.88 88 GLY A CA 1
ATOM 664 C C . GLY A 1 88 ? -7.772 6.539 11.672 1.00 65.88 88 GLY A C 1
ATOM 665 O O . GLY A 1 88 ? -7.759 7.768 11.583 1.00 65.88 88 GLY A O 1
ATOM 666 N N . ALA A 1 89 ? -6.789 5.782 11.173 1.00 64.75 89 ALA A N 1
ATOM 667 C CA . ALA A 1 89 ? -5.657 6.320 10.409 1.00 64.75 89 ALA A CA 1
ATOM 668 C C . ALA A 1 89 ? -6.058 6.696 8.973 1.00 64.75 89 ALA A C 1
ATOM 670 O O . ALA A 1 89 ? -5.425 7.534 8.331 1.00 64.75 89 ALA A O 1
ATOM 671 N N . VAL A 1 90 ? -7.138 6.096 8.481 1.00 68.00 90 VAL A N 1
ATOM 672 C CA . VAL A 1 90 ? -7.511 6.106 7.071 1.00 68.00 90 VAL A CA 1
ATOM 673 C C . VAL A 1 90 ? -8.254 7.388 6.682 1.00 68.00 90 VAL A C 1
ATOM 675 O O . VAL A 1 90 ? -8.126 7.865 5.558 1.00 68.00 90 VAL A O 1
ATOM 678 N N . THR A 1 91 ? -8.957 8.029 7.618 1.00 66.12 91 THR A N 1
ATOM 679 C CA . THR A 1 91 ? -9.666 9.302 7.373 1.00 66.12 91 THR A CA 1
ATOM 680 C C . THR A 1 91 ? -8.748 10.429 6.885 1.00 66.12 91 THR A C 1
ATOM 682 O O . THR A 1 91 ? -9.185 11.266 6.101 1.00 66.12 91 THR A O 1
ATOM 685 N N . GLY A 1 92 ? -7.463 10.423 7.263 1.00 60.34 92 GLY A N 1
ATOM 686 C CA . GLY A 1 92 ? -6.465 11.384 6.770 1.00 60.34 92 GLY A CA 1
ATOM 687 C C . GLY A 1 92 ? -5.935 11.108 5.354 1.00 60.34 92 GLY A C 1
ATOM 688 O O . GLY A 1 92 ? -5.297 11.980 4.770 1.00 60.34 92 GLY A O 1
ATOM 689 N N . VAL A 1 93 ? -6.190 9.917 4.803 1.00 63.22 93 VAL A N 1
ATOM 690 C CA . VAL A 1 93 ? -5.702 9.454 3.485 1.00 63.22 93 VAL A CA 1
ATOM 691 C C . VAL A 1 93 ? -6.817 9.069 2.513 1.00 63.22 93 VAL A C 1
ATOM 693 O O . VAL A 1 93 ? -6.532 8.860 1.340 1.00 63.22 93 VAL A O 1
ATOM 696 N N . LEU A 1 94 ? -8.077 9.021 2.957 1.00 66.12 94 LEU A N 1
ATOM 697 C CA . LEU A 1 94 ? -9.250 8.808 2.098 1.00 66.12 94 LEU A CA 1
ATOM 698 C C . LEU A 1 94 ? -10.100 10.066 1.855 1.00 66.12 94 LEU A C 1
ATOM 700 O O . LEU A 1 94 ? -11.019 10.004 1.042 1.00 66.12 94 LEU A O 1
ATOM 704 N N . GLY A 1 95 ? -9.811 11.190 2.521 1.00 66.12 95 GLY A N 1
ATOM 705 C CA . GLY A 1 95 ? -10.535 12.458 2.330 1.00 66.12 95 GLY A CA 1
ATOM 706 C C . GLY A 1 95 ? -10.136 13.241 1.068 1.00 66.12 95 GLY A C 1
ATOM 707 O O . GLY A 1 95 ? -9.510 12.706 0.155 1.00 66.12 95 GLY A O 1
ATOM 708 N N . ASP A 1 96 ? -10.442 14.540 1.040 1.00 61.62 96 ASP A N 1
ATOM 709 C CA . ASP A 1 96 ? -10.104 15.464 -0.067 1.00 61.62 96 ASP A CA 1
ATOM 710 C C . ASP A 1 96 ? -8.697 16.080 0.064 1.00 61.62 96 ASP A C 1
ATOM 712 O O . ASP A 1 96 ? -8.394 17.154 -0.455 1.00 61.62 96 ASP A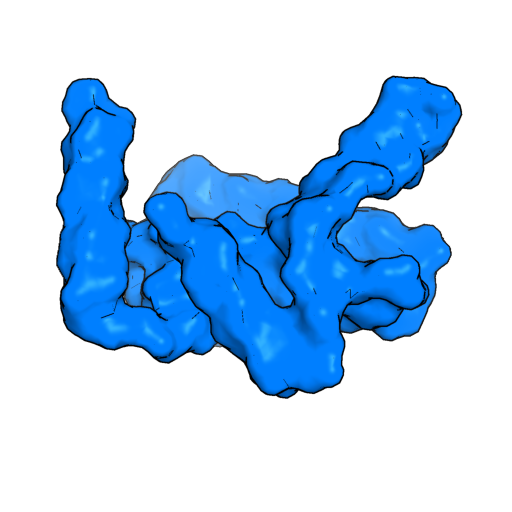 O 1
ATOM 716 N N . ALA A 1 97 ? -7.812 15.416 0.807 1.00 78.19 97 ALA A N 1
ATOM 717 C CA . ALA A 1 97 ? -6.443 15.869 1.000 1.00 78.19 97 ALA A CA 1
ATOM 718 C C . ALA A 1 97 ? -5.585 15.565 -0.238 1.00 78.19 97 ALA A C 1
ATOM 720 O O . ALA A 1 97 ? -5.736 14.519 -0.867 1.00 78.19 97 ALA A O 1
ATOM 721 N N . TRP A 1 98 ? -4.604 16.427 -0.522 1.00 85.88 98 TRP A N 1
ATOM 722 C CA . TRP A 1 98 ? -3.640 16.253 -1.621 1.00 85.88 98 TRP A CA 1
ATOM 723 C C . TRP A 1 98 ? -3.056 14.830 -1.713 1.00 85.88 98 TRP A C 1
ATOM 725 O O . TRP A 1 98 ? -2.941 14.283 -2.807 1.00 85.88 98 TRP A O 1
ATOM 735 N N . LEU A 1 99 ? -2.720 14.209 -0.574 1.00 86.75 99 LEU A N 1
ATOM 736 C CA . LEU A 1 99 ? -2.150 12.859 -0.552 1.00 86.75 99 LEU A CA 1
ATOM 737 C C . LEU A 1 99 ? -3.163 11.801 -1.000 1.00 86.75 99 LEU A C 1
ATOM 739 O O . LEU A 1 99 ? -2.794 10.896 -1.736 1.00 86.75 99 LEU A O 1
ATOM 743 N N . ALA A 1 100 ? -4.427 11.923 -0.592 1.00 88.06 100 ALA A N 1
ATOM 744 C CA . ALA A 1 100 ? -5.484 11.012 -1.018 1.00 88.06 100 ALA A CA 1
ATOM 745 C C . ALA A 1 100 ? -5.660 11.061 -2.540 1.00 88.06 100 ALA A C 1
ATOM 747 O O . ALA A 1 100 ? -5.706 10.023 -3.198 1.00 88.06 100 ALA A O 1
ATOM 748 N N . GLU A 1 101 ? -5.669 12.270 -3.106 1.00 90.94 101 GLU A N 1
ATOM 749 C CA . GLU A 1 101 ? -5.763 12.455 -4.553 1.00 90.94 101 GLU A CA 1
ATOM 750 C C . GLU A 1 101 ? -4.530 11.912 -5.284 1.00 90.94 101 GLU A C 1
ATOM 752 O O . GLU A 1 101 ? -4.662 11.238 -6.302 1.00 90.94 101 GLU A O 1
ATOM 757 N N . ALA A 1 102 ? -3.330 12.107 -4.732 1.00 92.56 102 ALA A N 1
ATOM 758 C CA . ALA A 1 102 ? -2.116 11.516 -5.283 1.00 92.56 102 ALA A CA 1
ATOM 759 C C . ALA A 1 102 ? -2.175 9.978 -5.283 1.00 92.56 102 ALA A C 1
ATOM 761 O O . ALA A 1 102 ? -1.858 9.360 -6.297 1.00 92.56 102 ALA A O 1
ATOM 762 N N . LEU A 1 103 ? -2.607 9.346 -4.185 1.00 93.81 103 LEU A N 1
ATOM 763 C CA . LEU A 1 103 ? -2.749 7.887 -4.118 1.00 93.81 103 LEU A CA 1
ATOM 764 C C . LEU A 1 103 ? -3.716 7.369 -5.192 1.00 93.81 103 LEU A C 1
ATOM 766 O O . LEU A 1 103 ? -3.381 6.412 -5.890 1.00 93.81 103 LEU A O 1
ATOM 770 N N . ARG A 1 104 ? -4.860 8.040 -5.392 1.00 93.12 104 ARG A N 1
ATOM 771 C CA . ARG A 1 104 ? -5.818 7.704 -6.462 1.00 93.12 104 ARG A CA 1
ATOM 772 C C . ARG A 1 104 ? -5.205 7.868 -7.849 1.00 93.12 104 ARG A C 1
ATOM 774 O O . ARG A 1 104 ? -5.265 6.933 -8.643 1.00 93.12 104 ARG A O 1
ATOM 781 N N . LEU A 1 105 ? -4.581 9.015 -8.125 1.00 95.38 105 LEU A N 1
ATOM 782 C CA . LEU A 1 105 ? -3.943 9.316 -9.411 1.00 95.38 105 LEU A CA 1
ATOM 783 C C . LEU A 1 105 ? -2.893 8.264 -9.783 1.00 95.38 105 LEU A C 1
ATOM 785 O O . LEU A 1 105 ? -2.795 7.843 -10.934 1.00 95.38 105 LEU A O 1
ATOM 789 N N . TRP A 1 106 ? -2.113 7.823 -8.799 1.00 96.19 106 TRP A N 1
ATOM 790 C CA . TRP A 1 106 ? -1.096 6.802 -9.001 1.00 96.19 106 TRP A CA 1
ATOM 791 C C . TRP A 1 106 ? -1.639 5.372 -8.920 1.00 96.19 106 TRP A C 1
ATOM 793 O O . TRP A 1 106 ? -0.871 4.443 -9.149 1.00 96.19 106 TRP A O 1
ATOM 803 N N . GLY A 1 107 ? -2.933 5.162 -8.669 1.00 96.12 107 GLY A N 1
ATOM 804 C CA . GLY A 1 107 ? -3.538 3.832 -8.578 1.00 96.12 107 GLY A CA 1
ATOM 805 C C . GLY A 1 107 ? -2.994 3.004 -7.412 1.00 96.12 107 GLY A C 1
ATOM 806 O O . GLY A 1 107 ? -2.766 1.808 -7.569 1.00 96.12 107 G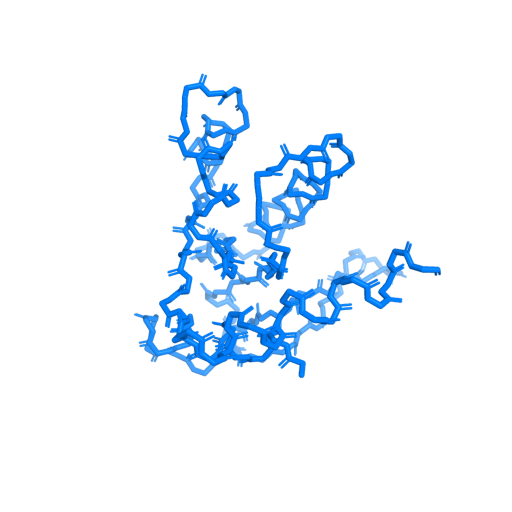LY A O 1
ATOM 807 N N . VAL A 1 108 ? -2.719 3.649 -6.276 1.00 96.94 108 VAL A N 1
ATOM 808 C CA . VAL A 1 108 ? -2.366 2.973 -5.025 1.00 96.94 108 VAL A CA 1
ATOM 809 C C . VAL A 1 108 ? -3.653 2.654 -4.271 1.00 96.94 108 VAL A C 1
ATOM 811 O O . VAL A 1 108 ? -4.376 3.550 -3.836 1.00 96.94 108 VAL A O 1
ATOM 814 N N . GLU A 1 109 ? -3.940 1.367 -4.127 1.00 95.94 109 GLU A N 1
ATOM 815 C CA . GLU A 1 109 ? -5.081 0.844 -3.386 1.00 95.94 109 GLU A CA 1
ATOM 816 C C . GLU A 1 109 ? -4.871 1.073 -1.883 1.00 95.94 109 GLU A C 1
ATOM 818 O O . GLU A 1 109 ? -3.799 0.808 -1.337 1.00 95.94 109 GLU A O 1
ATOM 823 N N . VAL A 1 110 ? -5.906 1.547 -1.193 1.00 93.62 110 VAL A N 1
ATOM 824 C CA . VAL A 1 110 ? -5.911 1.652 0.270 1.00 93.62 110 VAL A CA 1
ATOM 825 C C . VAL A 1 110 ? -6.710 0.482 0.823 1.00 93.62 110 VAL A C 1
ATOM 827 O O . VAL A 1 110 ? -7.904 0.361 0.558 1.00 93.62 110 VAL A O 1
ATOM 830 N N . PHE A 1 111 ? -6.054 -0.368 1.607 1.00 93.62 111 PHE A N 1
ATOM 831 C CA . PHE A 1 111 ? -6.679 -1.492 2.293 1.00 93.62 111 PHE A CA 1
ATOM 832 C C . PHE A 1 111 ? -6.733 -1.212 3.793 1.00 93.62 111 PHE A C 1
ATOM 834 O O . PHE A 1 111 ? -5.748 -0.767 4.376 1.00 93.62 111 PHE A O 1
ATOM 841 N N . VAL A 1 112 ? -7.859 -1.499 4.441 1.00 91.25 112 VAL A N 1
ATOM 842 C CA . VAL A 1 112 ? -7.997 -1.378 5.898 1.00 91.25 112 VAL A CA 1
ATOM 843 C C . VAL A 1 112 ? -8.263 -2.760 6.456 1.00 91.25 112 VAL A C 1
ATOM 845 O O . VAL A 1 112 ? -9.253 -3.389 6.093 1.00 91.25 112 VAL A O 1
ATOM 848 N N . ALA A 1 113 ? -7.366 -3.237 7.314 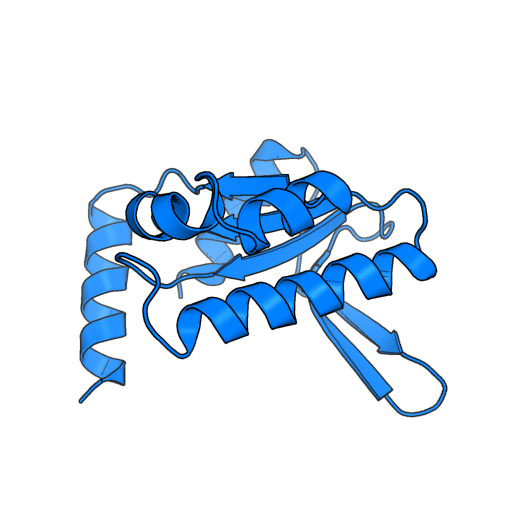1.00 88.88 113 ALA A N 1
ATOM 849 C CA . ALA A 1 113 ? -7.538 -4.522 7.964 1.00 88.88 113 ALA A CA 1
ATOM 850 C C . ALA A 1 113 ? -8.714 -4.475 8.944 1.00 88.88 113 ALA A C 1
ATOM 852 O O . ALA A 1 113 ? -8.831 -3.560 9.763 1.00 88.88 113 ALA A O 1
ATOM 853 N N . ASP A 1 114 ? -9.546 -5.506 8.876 1.00 84.94 114 ASP A N 1
ATOM 854 C CA . ASP A 1 114 ? -10.597 -5.774 9.845 1.00 84.94 114 ASP A CA 1
ATOM 855 C C . ASP A 1 114 ? -9.979 -6.530 11.025 1.00 84.94 114 ASP A C 1
ATOM 857 O O . ASP A 1 114 ? -9.892 -7.760 11.042 1.00 84.94 114 ASP A O 1
ATOM 861 N N . LEU A 1 115 ? -9.388 -5.776 11.952 1.00 79.56 115 LEU A N 1
ATOM 862 C CA . LEU A 1 115 ? -8.763 -6.324 13.153 1.00 79.56 115 LEU A CA 1
ATOM 863 C C . LEU A 1 115 ? -9.789 -6.383 14.283 1.00 79.56 115 LEU A C 1
ATOM 865 O O . LEU A 1 115 ? -10.410 -5.365 14.600 1.00 79.56 115 LEU A O 1
ATOM 869 N N . ASP A 1 116 ? -9.901 -7.553 14.915 1.00 79.69 116 ASP A N 1
ATOM 870 C CA . ASP A 1 116 ? -10.710 -7.734 16.119 1.00 79.69 116 ASP A CA 1
ATOM 871 C C . ASP A 1 116 ? -10.227 -6.848 17.283 1.00 79.69 116 ASP A C 1
ATOM 873 O O . ASP A 1 116 ? -9.105 -6.320 17.304 1.00 79.69 116 ASP A O 1
ATOM 877 N N . ASP A 1 117 ? -11.103 -6.669 18.272 1.00 75.56 117 ASP A N 1
ATOM 878 C CA . ASP A 1 117 ? -10.849 -5.793 19.418 1.00 75.56 117 ASP A CA 1
ATOM 879 C C . ASP A 1 117 ? -9.619 -6.230 20.229 1.00 75.56 117 ASP A C 1
ATOM 881 O O . ASP A 1 117 ? -8.894 -5.386 20.763 1.00 75.56 117 ASP A O 1
ATOM 885 N N . GLU A 1 118 ? -9.336 -7.534 20.285 1.00 76.19 118 GLU A N 1
ATOM 886 C CA . GLU A 1 118 ? -8.167 -8.082 20.974 1.00 76.19 118 GLU A CA 1
ATOM 887 C C . GLU A 1 118 ? -6.862 -7.678 20.270 1.00 76.19 118 GLU A C 1
ATOM 889 O O . GLU A 1 118 ? -5.944 -7.134 20.897 1.00 76.19 118 GLU A O 1
ATOM 894 N N . THR A 1 119 ? -6.789 -7.847 18.947 1.00 75.31 119 THR A N 1
ATOM 895 C CA . THR A 1 119 ? -5.638 -7.445 18.129 1.00 75.31 119 THR A CA 1
ATOM 896 C C . THR A 1 119 ? -5.438 -5.932 18.175 1.00 75.31 119 THR A C 1
ATOM 898 O O . THR A 1 119 ? -4.304 -5.445 18.287 1.00 75.31 119 THR A O 1
ATOM 901 N N . ARG A 1 120 ? -6.534 -5.168 18.162 1.00 74.62 120 ARG A N 1
ATOM 902 C CA . ARG A 1 120 ? -6.509 -3.711 18.316 1.00 74.62 120 ARG A CA 1
ATOM 903 C C . ARG A 1 120 ? -6.006 -3.286 19.699 1.00 74.62 120 ARG A C 1
ATOM 905 O O . ARG A 1 120 ? -5.196 -2.363 19.803 1.00 74.62 120 ARG A O 1
ATOM 912 N N . ALA A 1 121 ? -6.406 -3.969 20.769 1.00 75.38 121 ALA A N 1
ATOM 913 C CA . ALA A 1 121 ? -5.912 -3.698 22.118 1.00 75.38 121 ALA A CA 1
ATOM 914 C C . ALA A 1 121 ? -4.409 -4.003 22.251 1.00 75.38 121 ALA A C 1
ATOM 916 O O . ALA A 1 121 ? -3.652 -3.206 22.826 1.00 75.38 121 ALA A O 1
ATOM 917 N N . LEU A 1 122 ? -3.944 -5.110 21.658 1.00 75.25 122 LEU A N 1
ATOM 918 C CA . LEU A 1 122 ? -2.522 -5.455 21.599 1.00 75.25 122 LEU A CA 1
ATOM 919 C C . LEU A 1 122 ? -1.708 -4.363 20.894 1.00 75.25 122 LEU A C 1
ATOM 921 O O . LEU A 1 122 ? -0.656 -3.966 21.406 1.00 75.25 122 LEU A O 1
ATOM 925 N N . LEU A 1 123 ? -2.213 -3.827 19.780 1.00 73.12 123 LEU A N 1
ATOM 926 C CA . LEU A 1 123 ? -1.615 -2.707 19.049 1.00 73.12 123 LEU A CA 1
ATOM 927 C C . LEU A 1 123 ? -1.460 -1.453 19.901 1.00 73.12 123 LEU A C 1
ATOM 929 O O . LEU A 1 123 ? -0.357 -0.915 20.018 1.00 73.12 123 LEU A O 1
ATOM 933 N N . VAL A 1 124 ? -2.545 -1.015 20.541 1.00 73.88 124 VAL A N 1
ATOM 934 C CA . VAL A 1 124 ? -2.533 0.169 21.408 1.00 73.88 124 VAL A CA 1
ATOM 935 C C . VAL A 1 124 ? -1.530 -0.014 22.552 1.00 73.88 124 VAL A C 1
ATOM 937 O O . VAL A 1 124 ? -0.781 0.911 22.883 1.00 73.88 124 VAL A O 1
ATOM 940 N N . SER A 1 125 ? -1.448 -1.219 23.127 1.00 74.44 125 SER A N 1
ATOM 941 C CA . SER A 1 125 ? -0.477 -1.537 24.181 1.00 74.44 125 SER A CA 1
ATOM 942 C C . SER A 1 125 ? 0.979 -1.486 23.693 1.00 74.44 125 SER A C 1
ATOM 944 O O . SER A 1 125 ? 1.865 -1.067 24.441 1.00 74.44 125 SER A O 1
ATOM 946 N N . ALA A 1 126 ? 1.246 -1.932 22.460 1.00 72.12 126 ALA A N 1
ATOM 947 C CA . ALA A 1 126 ? 2.577 -1.941 21.862 1.00 72.12 126 ALA A CA 1
ATOM 948 C C . ALA A 1 126 ? 3.031 -0.521 21.513 1.00 72.12 126 ALA A C 1
ATOM 950 O O . ALA A 1 126 ? 4.151 -0.138 21.845 1.00 72.12 126 ALA A O 1
ATOM 951 N N . GLN A 1 127 ? 2.130 0.287 20.953 1.00 71.56 127 GLN A N 1
ATOM 952 C CA . GLN A 1 127 ? 2.386 1.686 20.624 1.00 71.56 127 GLN A CA 1
ATOM 953 C C . GLN A 1 127 ? 2.743 2.500 21.878 1.00 71.56 127 GLN A C 1
ATOM 955 O O . GLN A 1 127 ? 3.744 3.209 21.885 1.00 71.56 127 GLN A O 1
ATOM 960 N N . ARG A 1 128 ? 2.011 2.336 22.991 1.00 73.69 128 ARG A N 1
ATOM 961 C CA . ARG A 1 128 ? 2.323 3.016 24.268 1.00 73.69 128 ARG A CA 1
ATOM 962 C C . ARG A 1 128 ? 3.710 2.684 24.829 1.00 73.69 128 ARG A C 1
ATOM 964 O O . ARG A 1 128 ? 4.277 3.505 25.541 1.00 73.69 128 ARG A O 1
ATOM 971 N N . ARG A 1 129 ? 4.248 1.498 24.532 1.00 68.50 129 ARG A N 1
ATOM 972 C CA . ARG A 1 129 ? 5.594 1.080 24.959 1.00 68.50 129 ARG A CA 1
ATOM 973 C C . ARG A 1 129 ? 6.708 1.699 24.113 1.00 68.50 129 ARG A C 1
ATOM 975 O O . ARG A 1 129 ? 7.794 1.885 24.637 1.00 68.50 129 ARG A O 1
ATOM 982 N N . GLN A 1 130 ? 6.444 2.022 22.845 1.00 59.91 130 GLN A N 1
ATOM 983 C CA . GLN A 1 130 ? 7.413 2.671 21.947 1.00 59.91 130 GLN A CA 1
ATOM 984 C C . GLN A 1 130 ? 7.563 4.179 22.188 1.00 59.91 130 GLN A C 1
ATOM 986 O O . GLN A 1 130 ? 8.587 4.746 21.831 1.00 59.91 130 GLN A O 1
ATOM 991 N N . TYR A 1 131 ? 6.553 4.825 22.777 1.00 56.03 131 TYR A N 1
ATOM 992 C CA . TYR A 1 131 ? 6.571 6.253 23.124 1.00 56.03 131 TYR A CA 1
ATOM 993 C C . TYR A 1 131 ? 6.981 6.523 24.586 1.00 56.03 131 TYR A C 1
ATOM 995 O O . TYR A 1 131 ? 6.737 7.621 25.086 1.00 56.03 131 TYR A O 1
ATOM 1003 N N . ARG A 1 132 ? 7.546 5.528 25.28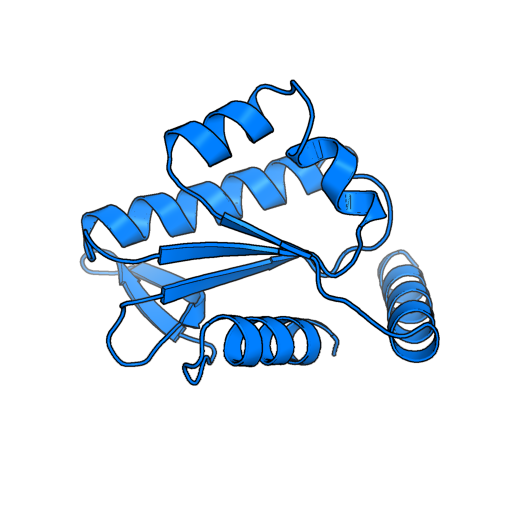3 1.00 46.72 132 ARG A N 1
ATOM 1004 C CA . ARG A 1 132 ? 8.034 5.653 26.663 1.00 46.72 132 ARG A CA 1
ATOM 1005 C C . ARG A 1 132 ? 9.535 5.888 26.719 1.00 46.72 132 ARG A C 1
ATOM 1007 O O . ARG A 1 132 ? 10.237 5.318 25.859 1.00 46.72 132 ARG A O 1
#

Radius of gyration: 14.62 Å; chains: 1; bounding box: 35×32×42 Å